Protein 7KP2 (pdb70)

Radius of gyration: 13.68 Å; Cα contacts (8 Å, |Δi|>4): 358; chains: 1; bounding box: 34×31×34 Å

B-factor: mean 12.97, std 7.94, range [3.86, 54.92]

Foldseek 3Di:
DDQQDWQEWEADPNDIDTDGNVRFQVQWDDWAWADAPVDPHTKIFITHWPCSVCVVPHRAWKKWWAAPVGQIDIRHRVCCVPFRWGQGQDINRHGDVVVQDRTDTGTNCPVVVNRPPVVVNSHGGRTRYMYTGHD

InterPro domains:
  IPR036374 Oxidoreductase, molybdopterin-binding domain superfamily [SSF56524] (35-154)

Sequence (135 aa):
SNNAAQQEEPPILTTIITTHQGQTTVSATYQQEELLARSDLTIVTETPWTQGNTEFKKGISAQAALLLLAWGVKQADLLKKVIALLNNKKYYWWAAEEIPYSDIEKKYNPPVFAIQNNGKPPQIRDRRGPIWSIYPLSSSSGELDNEILHSSRVWQQISSSIEIIITP

Organism: Vibrio cholerae serotype O1 (strain ATCC 39315 / El Tor Inaba N16961) (NCBI:txid243277)

Nearest PDB structures (foldseek):
  7kp2-assembly1_A  TM=1.007E+00  e=3.601E-26  Vibrio cholerae O1 biovar El Tor str. N16961
  7kom-assembly1_A  TM=9.347E-01  e=1.670E-12  Vibrio vulnificus CMCP6
  7kou-assembly3_C  TM=9.028E-01  e=1.295E-11  Agrobacterium fabrum str. C58
  7rkb-assembly1_A  TM=9.033E-01  e=3.818E-11  Klebsiella pneumoniae subsp. pneumoniae SA1
  3qwr-assembly1_A  TM=2.827E-01  e=3.584E+00  Homo sapiens

Structure (mmCIF, N/CA/C/O backbone):
data_7KP2
#
_entry.id   7KP2
#
_cell.length_a   33.488
_cell.length_b   54.616
_cell.length_c   33.448
_cell.angle_alpha   90.000
_cell.angle_beta   91.500
_cell.angle_gamma   90.000
#
_symmetry.space_group_name_H-M   'P 1 21 1'
#
loop_
_entity.id
_entity.type
_entity.pdbx_description
1 polymer 'Putative Pterin Binding Protein'
2 non-polymer L-NEOPTERIN
3 water water
#
loop_
_ato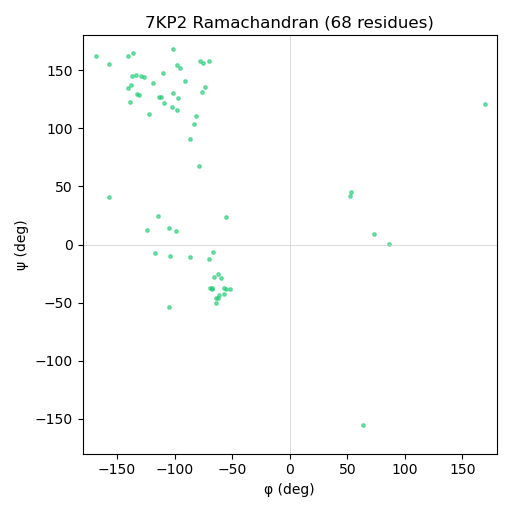m_site.group_PDB
_atom_site.id
_atom_site.type_symbol
_atom_site.label_atom_id
_atom_site.label_alt_id
_atom_site.label_comp_id
_atom_site.label_asym_id
_atom_site.label_entity_id
_atom_site.label_seq_id
_atom_site.pdbx_PDB_ins_code
_atom_site.Cartn_x
_atom_site.Cartn_y
_atom_site.Cartn_z
_atom_site.occupancy
_atom_site.B_iso_or_equiv
_atom_site.auth_seq_id
_atom_site.auth_comp_id
_atom_site.auth_asym_id
_atom_site.auth_atom_id
_atom_site.pdbx_PDB_model_num
ATOM 1 N N . SER A 1 1 ? 14.240 36.630 25.625 1.00 22.65 19 SER A N 1
ATOM 2 C CA . SER A 1 1 ? 15.592 36.257 25.140 1.00 19.09 19 SER A CA 1
ATOM 3 C C . SER A 1 1 ? 16.213 37.474 24.460 1.00 16.57 19 SER A C 1
ATOM 4 O O . SER A 1 1 ? 15.645 38.562 24.501 1.00 18.01 19 SER A O 1
ATOM 7 N N A ASN A 1 2 ? 17.436 37.300 23.935 0.50 14.29 20 ASN A N 1
ATOM 8 N N B ASN A 1 2 ? 17.356 37.268 23.817 0.50 13.86 20 ASN A N 1
ATOM 9 C CA A ASN A 1 2 ? 18.144 38.363 23.235 0.50 12.51 20 ASN A CA 1
ATOM 10 C CA B ASN A 1 2 ? 17.998 38.341 23.084 0.50 12.31 20 ASN A CA 1
ATOM 11 C C A ASN A 1 2 ? 19.165 37.740 22.286 0.50 10.96 20 ASN A C 1
ATOM 12 C C B ASN A 1 2 ? 19.022 37.711 22.150 0.50 10.80 20 ASN A C 1
ATOM 13 O O A ASN A 1 2 ? 19.460 36.547 22.363 0.50 10.34 20 ASN A O 1
ATOM 14 O O B ASN A 1 2 ? 19.175 36.488 22.120 0.50 10.25 20 ASN A O 1
ATOM 23 N N A ALA A 1 3 ? 19.728 38.583 21.418 0.50 10.41 21 ALA A N 1
ATOM 24 N N B ALA A 1 3 ? 19.729 38.568 21.411 0.50 10.25 21 ALA A N 1
ATOM 25 C CA A ALA A 1 3 ? 20.634 38.143 20.366 0.50 10.06 21 ALA A CA 1
ATOM 26 C CA B ALA A 1 3 ? 20.645 38.124 20.372 0.50 9.81 21 ALA A CA 1
ATOM 27 C C A ALA A 1 3 ? 21.880 37.444 20.908 0.50 9.95 21 ALA A C 1
ATOM 28 C C B ALA A 1 3 ? 21.919 37.493 20.930 0.50 9.78 21 ALA A C 1
ATOM 29 O O A ALA A 1 3 ? 22.562 36.759 20.149 0.50 9.61 21 ALA A O 1
ATOM 30 O O B ALA A 1 3 ? 22.649 36.857 20.175 0.50 9.54 21 ALA A O 1
ATOM 33 N N A GLN A 1 4 ? 22.178 37.611 22.200 0.50 11.08 22 GLN A N 1
ATOM 34 N N B GLN A 1 4 ? 22.186 37.666 22.229 0.50 10.80 22 GLN A N 1
ATOM 35 C CA A GLN A 1 4 ? 23.390 37.024 22.756 0.50 12.00 22 GLN A CA 1
ATOM 36 C CA B GLN A 1 4 ? 23.423 37.151 22.798 0.50 11.78 22 GLN A CA 1
ATOM 37 C C A GLN A 1 4 ? 23.100 35.765 23.574 0.50 11.79 22 GLN A C 1
ATOM 38 C C B GLN A 1 4 ? 23.173 35.926 23.682 0.50 11.83 22 GLN A C 1
ATOM 39 O O A GLN A 1 4 ? 24.023 35.183 24.137 0.50 12.74 22 GLN A O 1
ATOM 40 O O B GLN A 1 4 ? 24.024 35.577 24.496 0.50 13.44 22 GLN A O 1
ATOM 51 N N A GLU A 1 5 ? 21.842 35.321 23.627 0.50 11.25 23 GLU A N 1
ATOM 52 N N B GLU A 1 5 ? 22.025 35.263 23.503 0.50 10.84 23 GLU A N 1
ATOM 53 C CA A GLU A 1 5 ? 21.581 34.084 24.345 0.50 11.88 23 GLU A CA 1
ATOM 54 C CA B GLU A 1 5 ? 21.707 34.058 24.258 0.50 11.51 23 GLU A CA 1
ATOM 55 C C A GLU A 1 5 ? 21.951 32.903 23.456 0.50 10.47 23 GLU A C 1
ATOM 56 C C B GLU A 1 5 ? 21.937 32.805 23.420 0.50 10.22 23 GLU A C 1
ATOM 57 O O A GLU A 1 5 ? 21.795 32.960 22.241 0.50 10.04 23 GLU A O 1
ATOM 58 O O B GLU A 1 5 ? 21.532 32.733 22.265 0.50 9.44 23 GLU A O 1
ATOM 69 N N A PRO A 1 6 ? 22.492 31.805 24.019 0.50 10.86 24 PRO A N 1
ATOM 70 N N B PRO A 1 6 ? 22.523 31.739 24.005 0.50 10.91 24 PRO A N 1
ATOM 71 C CA A PRO A 1 6 ? 22.757 30.613 23.222 0.50 10.15 24 PRO A CA 1
ATOM 72 C CA B PRO A 1 6 ? 22.787 30.507 23.263 0.50 10.41 24 PRO A CA 1
ATOM 73 C C A PRO A 1 6 ? 21.444 30.013 22.727 0.50 9.81 24 PRO A C 1
ATOM 74 C C B PRO A 1 6 ? 21.507 29.832 22.782 0.50 9.87 24 PRO A C 1
ATOM 75 O O A PRO A 1 6 ? 20.451 29.995 23.453 0.50 11.65 24 PRO A O 1
ATOM 76 O O B PRO A 1 6 ? 20.608 29.558 23.579 0.50 11.29 24 PRO A O 1
ATOM 83 N N . ILE A 1 7 ? 21.458 29.548 21.474 1.00 9.28 25 ILE A N 1
ATOM 84 C CA . ILE A 1 7 ? 20.294 28.920 20.859 1.00 9.61 25 ILE A CA 1
ATOM 85 C C . ILE A 1 7 ? 20.648 27.653 20.088 1.00 9.09 25 ILE A C 1
ATOM 86 O O . ILE A 1 7 ? 19.753 26.973 19.601 1.00 10.99 25 ILE A O 1
ATOM 91 N N . LEU A 1 8 ? 21.928 27.340 19.950 1.00 8.42 26 LEU A N 1
ATOM 92 C CA . LEU A 1 8 ? 22.304 26.176 19.176 1.00 8.14 26 LEU A CA 1
ATOM 93 C C . LEU A 1 8 ? 23.517 25.515 19.790 1.00 8.21 26 LEU A C 1
ATOM 94 O O . LEU A 1 8 ? 24.429 26.196 20.248 1.00 9.71 26 LEU A O 1
ATOM 99 N N A THR A 1 9 ? 23.524 24.182 19.769 0.50 8.20 27 THR A N 1
ATOM 100 N N B THR A 1 9 ? 23.493 24.179 19.829 0.50 7.76 27 THR A N 1
ATOM 101 C CA A THR A 1 9 ? 24.713 23.434 20.129 0.50 8.62 27 THR A CA 1
ATOM 102 C CA B THR A 1 9 ? 24.695 23.426 20.137 0.50 8.34 27 THR A CA 1
ATOM 103 C C A THR A 1 9 ? 25.119 22.588 18.930 0.50 8.26 27 THR A C 1
ATOM 104 C C B THR A 1 9 ? 25.140 22.760 18.843 0.50 7.71 27 THR A C 1
ATOM 105 O O A THR A 1 9 ? 24.284 21.940 18.304 0.50 8.71 27 THR A O 1
ATOM 106 O O B THR A 1 9 ? 24.310 22.352 18.032 0.50 7.41 27 THR A O 1
ATOM 113 N N A ILE A 1 10 ? 26.405 22.663 18.594 0.50 8.73 28 ILE A N 1
ATOM 114 N N B ILE A 1 10 ? 26.457 22.716 18.660 0.50 8.45 28 ILE A N 1
ATOM 115 C CA A ILE A 1 10 ? 26.970 21.853 17.532 0.50 8.94 28 ILE A CA 1
ATOM 116 C CA B ILE A 1 10 ? 27.078 22.079 17.515 0.50 8.62 28 ILE A CA 1
ATOM 117 C C A ILE A 1 10 ? 27.944 20.876 18.176 0.50 10.68 28 ILE A C 1
ATOM 118 C C B ILE A 1 10 ? 28.069 21.057 18.059 0.50 10.12 28 ILE A C 1
ATOM 119 O O A ILE A 1 10 ? 28.757 21.272 19.009 0.50 11.89 28 ILE A O 1
ATOM 120 O O B ILE A 1 10 ? 28.994 21.422 18.780 0.50 11.54 28 ILE A O 1
ATOM 129 N N A THR A 1 11 ? 27.837 19.599 17.807 0.50 10.89 29 THR A N 1
ATOM 130 N N B THR A 1 11 ? 27.855 19.780 17.730 0.50 10.37 29 THR A N 1
ATOM 131 C CA A THR A 1 11 ? 28.744 18.597 18.335 0.50 12.94 29 THR A CA 1
ATOM 132 C CA B THR A 1 11 ? 28.712 18.713 18.220 0.50 11.91 29 THR A CA 1
ATOM 133 C C A THR A 1 11 ? 29.553 18.008 17.185 0.50 13.24 29 THR A C 1
ATOM 134 C C B THR A 1 11 ? 29.585 18.191 17.082 0.50 12.52 29 THR A C 1
ATOM 135 O O A THR A 1 11 ? 29.003 17.593 16.165 0.50 12.68 29 THR A O 1
ATOM 136 O O B THR A 1 11 ? 29.105 17.973 15.970 0.50 11.76 29 THR A O 1
ATOM 143 N N . HIS A 1 12 ? 30.874 17.991 17.385 1.00 15.22 30 HIS A N 1
ATOM 144 C CA . HIS A 1 12 ? 31.837 17.514 16.413 1.00 17.13 30 HIS A CA 1
ATOM 145 C C . HIS A 1 12 ? 33.002 16.882 17.164 1.00 20.90 30 HIS A C 1
ATOM 146 O O . HIS A 1 12 ? 33.587 17.516 18.038 1.00 24.55 30 HIS A O 1
ATOM 153 N N . GLN A 1 13 ? 33.288 15.618 16.834 1.00 23.61 31 GLN A N 1
ATOM 154 C CA . GLN A 1 13 ? 34.376 14.851 17.422 1.00 27.17 31 GLN A CA 1
ATOM 155 C C . GLN A 1 13 ? 34.301 14.853 18.950 1.00 29.92 31 GLN A C 1
ATOM 156 O O . GLN A 1 13 ? 35.313 15.041 19.625 1.00 34.35 31 GLN A O 1
ATOM 162 N N . GLY A 1 14 ? 33.094 14.634 19.484 1.00 28.54 32 GLY A N 1
ATOM 163 C CA . GLY A 1 14 ? 32.890 14.514 20.920 1.00 31.85 32 GLY A CA 1
ATOM 164 C C . GLY A 1 14 ? 32.985 15.840 21.674 1.00 32.19 32 GLY A C 1
ATOM 165 O O . GLY A 1 14 ? 32.985 15.845 22.903 1.00 37.48 32 GLY A O 1
ATOM 166 N N . GLN A 1 15 ? 33.060 16.955 20.938 1.00 27.53 33 GLN A N 1
ATOM 167 C CA . GLN A 1 15 ? 33.134 18.271 21.553 1.00 28.34 33 GLN A CA 1
ATOM 168 C C . GLN A 1 15 ? 31.866 19.037 21.192 1.00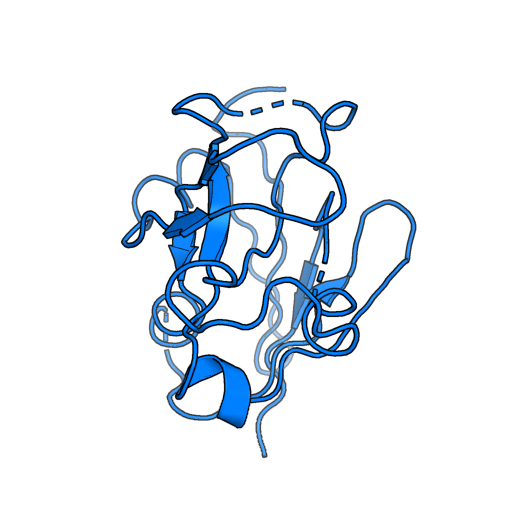 24.11 33 GLN A C 1
ATOM 169 O O . GLN A 1 15 ? 31.397 18.939 20.065 1.00 20.47 33 GLN A O 1
ATOM 175 N N A THR A 1 16 ? 31.346 19.797 22.163 0.50 23.05 34 THR A N 1
ATOM 176 N N B THR A 1 16 ? 31.306 19.790 22.150 0.50 22.23 34 THR A N 1
ATOM 177 C CA A THR A 1 16 ? 30.147 20.594 21.980 0.50 22.45 34 THR A CA 1
ATOM 178 C CA B THR A 1 16 ? 30.102 20.566 21.892 0.50 20.27 34 THR A CA 1
ATOM 179 C C A THR A 1 16 ? 30.517 22.074 22.005 0.50 22.71 34 THR A C 1
ATOM 180 C C B THR A 1 16 ? 30.410 22.054 22.050 0.50 22.22 34 THR A C 1
ATOM 181 O O A THR A 1 16 ? 31.318 22.506 22.833 0.50 25.32 34 THR A O 1
ATOM 182 O O B THR A 1 16 ? 31.049 22.471 23.015 0.50 24.66 34 THR A O 1
ATOM 189 N N . VAL A 1 17 ? 29.932 22.830 21.070 1.00 20.53 35 VAL A N 1
ATOM 190 C CA . VAL A 1 17 ? 30.115 24.270 20.978 1.00 22.27 35 VAL A CA 1
ATOM 191 C C . VAL A 1 17 ? 28.725 24.900 20.971 1.00 17.73 35 VAL A C 1
ATOM 192 O O . VAL A 1 17 ? 27.793 24.328 20.418 1.00 16.18 35 VAL A O 1
ATOM 196 N N . SER A 1 18 ? 28.599 26.080 21.579 1.00 15.93 36 SER A N 1
ATOM 197 C CA . SER A 1 18 ? 27.336 26.789 21.666 1.00 13.77 36 SER A CA 1
ATOM 198 C C . SER A 1 18 ? 27.409 28.030 20.786 1.00 11.66 36 SER A C 1
ATOM 199 O O . SER A 1 18 ? 28.477 28.620 20.647 1.00 15.27 36 SER A O 1
ATOM 202 N N . ALA A 1 19 ? 26.273 28.423 20.204 1.00 9.45 37 ALA A N 1
ATOM 203 C CA . ALA A 1 19 ? 26.232 29.611 19.367 1.00 9.32 37 ALA A CA 1
ATOM 204 C C . ALA A 1 19 ? 24.984 30.429 19.674 1.00 8.48 37 ALA A C 1
ATOM 205 O O . ALA A 1 19 ? 23.919 29.878 19.966 1.00 8.37 37 ALA A O 1
ATOM 207 N N . THR A 1 20 ? 25.146 31.753 19.585 1.00 8.92 38 THR A N 1
ATOM 208 C CA . THR A 1 20 ? 24.069 32.707 19.775 1.00 8.80 38 THR A CA 1
ATOM 209 C C . THR A 1 20 ? 23.571 33.202 18.419 1.00 8.17 38 THR A C 1
ATOM 210 O O . THR A 1 20 ? 24.200 32.978 17.390 1.00 8.24 38 THR A O 1
ATOM 214 N N . TYR A 1 21 ? 22.434 33.899 18.417 1.00 8.00 39 TYR A N 1
ATOM 215 C CA . TYR A 1 21 ? 21.944 34.516 17.195 1.00 7.78 39 TYR A CA 1
ATOM 216 C C . TYR A 1 21 ? 22.981 35.475 16.619 1.00 8.26 39 TYR A C 1
ATOM 217 O O . TYR A 1 21 ? 23.228 35.468 15.421 1.00 8.27 39 TYR A O 1
ATOM 226 N N A GLN A 1 22 ? 23.551 36.310 17.491 0.50 9.42 40 GLN A N 1
ATOM 227 N N B GLN A 1 22 ? 23.620 36.288 17.464 0.50 9.26 40 GLN A N 1
ATOM 228 C CA A GLN A 1 22 ? 24.543 37.298 17.100 0.50 11.05 40 GLN A CA 1
ATOM 229 C CA B GLN A 1 22 ? 24.591 37.238 16.940 0.50 10.22 40 GLN A CA 1
ATOM 230 C C A GLN A 1 22 ? 25.698 36.640 16.349 0.50 10.82 40 GLN A C 1
ATOM 231 C C B GLN A 1 22 ? 25.727 36.517 16.214 0.50 10.07 40 GLN A C 1
ATOM 232 O O A GLN A 1 22 ? 26.167 37.159 15.339 0.50 11.10 40 GLN A O 1
ATOM 233 O O B GLN A 1 22 ? 26.128 36.923 15.126 0.50 10.32 40 GLN A O 1
ATOM 244 N N A GLU A 1 23 ? 26.154 35.498 16.869 0.50 11.14 41 GLU A N 1
ATOM 245 N N B GLU A 1 23 ? 26.251 35.455 16.832 0.50 10.30 41 GLU A N 1
ATOM 246 C CA A GLU A 1 23 ? 27.273 34.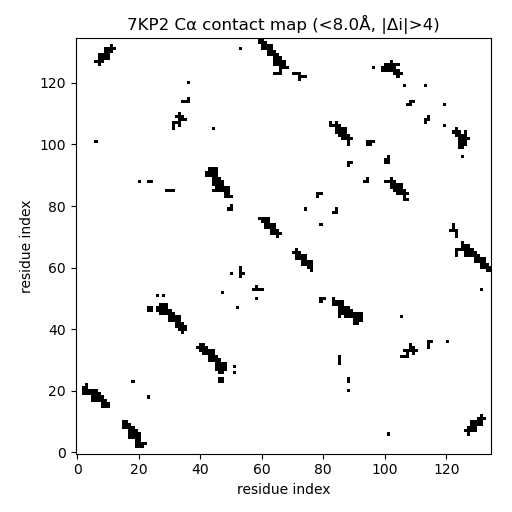766 16.305 0.50 12.10 41 GLU A CA 1
ATOM 247 C CA B GLU A 1 23 ? 27.360 34.702 16.270 0.50 11.03 41 GLU A CA 1
ATOM 248 C C A GLU A 1 23 ? 26.880 34.180 14.949 0.50 10.74 41 GLU A C 1
ATOM 249 C C B GLU A 1 23 ? 26.942 34.048 14.954 0.50 10.21 41 GLU A C 1
ATOM 250 O O A GLU A 1 23 ? 27.610 34.323 13.971 0.50 11.39 41 GLU A O 1
ATOM 251 O O B GLU A 1 23 ? 27.723 34.007 14.005 0.50 10.96 41 GLU A O 1
ATOM 262 N N . LEU A 1 24 ? 25.711 33.533 14.894 1.00 9.12 42 LEU A N 1
ATOM 263 C CA . LEU A 1 24 ? 25.247 32.913 13.659 1.00 8.37 42 LEU A CA 1
ATOM 264 C C . LEU A 1 24 ? 25.016 33.972 12.584 1.00 8.07 42 LEU A C 1
ATOM 265 O O . LEU A 1 24 ? 25.304 33.727 11.413 1.00 8.83 42 LEU A O 1
ATOM 270 N N . LEU A 1 25 ? 24.518 35.150 12.978 1.00 8.59 43 LEU A N 1
ATOM 271 C CA . LEU A 1 25 ? 24.284 36.187 11.984 1.00 8.93 43 LEU A CA 1
ATOM 272 C C . LEU A 1 25 ? 25.613 36.680 11.416 1.00 9.55 43 LEU A C 1
ATOM 273 O O . LEU A 1 25 ? 25.724 36.919 10.214 1.00 9.69 43 LEU A O 1
ATOM 278 N N . ALA A 1 26 ? 26.634 36.783 12.270 1.00 10.29 44 ALA A N 1
ATOM 279 C CA . ALA A 1 26 ? 27.944 37.221 11.812 1.00 11.37 44 ALA A CA 1
ATOM 280 C C . ALA A 1 26 ? 28.525 36.236 10.791 1.00 11.17 44 ALA A C 1
ATOM 281 O O . ALA A 1 26 ? 29.353 36.622 9.971 1.00 13.97 44 ALA A O 1
ATOM 283 N N . ARG A 1 27 ? 28.087 34.968 10.854 1.00 10.32 45 ARG A N 1
ATOM 284 C CA . ARG A 1 27 ? 28.541 33.919 9.946 1.00 10.45 45 ARG A CA 1
ATOM 285 C C . ARG A 1 27 ? 27.487 33.585 8.888 1.00 9.98 45 ARG A C 1
ATOM 286 O O . ARG A 1 27 ? 27.606 32.574 8.191 1.00 11.79 45 ARG A O 1
ATOM 294 N N . SER A 1 28 ? 26.469 34.440 8.738 1.00 8.95 46 SER A N 1
ATOM 295 C CA . SER A 1 28 ? 25.409 34.162 7.778 1.00 8.89 46 SER A CA 1
ATOM 296 C C . SER A 1 28 ? 25.847 34.565 6.381 1.00 9.96 46 SER A C 1
ATOM 297 O O . SER A 1 28 ? 25.965 35.750 6.083 1.00 14.43 46 SER A O 1
ATOM 300 N N . ASP A 1 29 ? 26.057 33.548 5.543 1.00 8.73 47 ASP A N 1
ATOM 301 C CA . ASP A 1 29 ? 26.587 33.696 4.202 1.00 9.09 47 ASP A CA 1
ATOM 302 C C . ASP A 1 29 ? 25.524 33.560 3.114 1.00 8.76 47 ASP A C 1
ATOM 303 O O . ASP A 1 29 ? 25.807 33.851 1.962 1.00 10.63 47 ASP A O 1
ATOM 308 N N . LEU A 1 30 ? 24.308 33.132 3.462 1.00 7.75 48 LEU A N 1
ATOM 309 C CA . LEU A 1 30 ? 23.364 32.725 2.437 1.00 7.70 48 LEU A CA 1
ATOM 310 C C . LEU A 1 30 ? 21.945 33.170 2.744 1.00 6.89 48 LEU A C 1
ATOM 311 O O . LEU A 1 30 ? 21.452 33.006 3.856 1.00 6.98 48 LEU A O 1
ATOM 316 N N . THR A 1 31 ? 21.311 33.712 1.703 1.00 7.19 49 THR A N 1
ATOM 317 C CA . THR A 1 31 ? 19.886 33.958 1.677 1.00 7.18 49 THR A CA 1
ATOM 318 C C . THR A 1 31 ? 19.277 33.046 0.619 1.00 7.07 49 THR A C 1
ATOM 319 O O . THR A 1 31 ? 19.736 33.032 -0.520 1.00 8.36 49 THR A O 1
ATOM 323 N N . ILE A 1 32 ? 18.253 32.285 1.017 1.00 6.58 50 ILE A N 1
ATOM 324 C CA . ILE A 1 32 ? 17.474 31.482 0.092 1.00 6.64 50 ILE A CA 1
ATOM 325 C C . ILE A 1 32 ? 16.077 32.079 0.003 1.00 6.83 50 ILE A C 1
ATOM 326 O O . ILE A 1 32 ? 15.417 32.268 1.027 1.00 7.35 50 ILE A O 1
ATOM 331 N N . VAL A 1 33 ? 15.640 32.358 -1.229 1.00 7.15 51 VAL A N 1
ATOM 332 C CA . VAL A 1 33 ? 14.283 32.808 -1.486 1.00 7.40 51 VAL A CA 1
ATOM 333 C C . VAL A 1 33 ? 13.518 31.608 -2.025 1.00 7.33 51 VAL A C 1
ATOM 334 O O . VAL A 1 33 ? 13.865 31.079 -3.082 1.00 7.68 51 VAL A O 1
ATOM 338 N N . THR A 1 34 ? 12.477 31.176 -1.309 1.00 7.07 52 THR A N 1
ATOM 339 C CA . THR A 1 34 ? 11.772 29.988 -1.744 1.00 7.11 52 THR A CA 1
ATOM 340 C C . THR A 1 34 ? 10.347 29.953 -1.211 1.00 7.27 52 THR A C 1
ATOM 341 O O . THR A 1 34 ? 10.026 30.534 -0.164 1.00 7.33 52 THR A O 1
ATOM 345 N N . GLU A 1 35 ? 9.528 29.212 -1.957 1.00 7.77 53 GLU A N 1
ATOM 346 C CA . GLU A 1 35 ? 8.247 28.732 -1.487 1.00 8.37 53 GLU A CA 1
ATOM 347 C C . GLU A 1 35 ? 8.524 27.534 -0.575 1.00 7.93 53 GLU A C 1
ATOM 348 O O . GLU A 1 35 ? 9.574 26.886 -0.660 1.00 7.51 53 GLU A O 1
ATOM 354 N N . THR A 1 36 ? 7.567 27.235 0.310 1.00 8.28 54 THR A N 1
ATOM 355 C CA . THR A 1 36 ? 7.639 26.025 1.116 1.00 8.20 54 THR A CA 1
ATOM 356 C C . THR A 1 36 ? 6.234 25.465 1.207 1.00 8.92 54 THR A C 1
ATOM 357 O O . THR A 1 36 ? 5.264 26.180 0.973 1.00 9.70 54 THR A O 1
ATOM 361 N N . PRO A 1 37 ? 6.084 24.176 1.576 1.00 9.24 55 PRO A N 1
ATOM 362 C CA . PRO A 1 37 ? 4.758 23.607 1.735 1.00 10.37 55 PRO A CA 1
ATOM 363 C C . PRO A 1 37 ? 3.960 24.189 2.896 1.00 10.24 55 PRO A C 1
ATOM 364 O O . PRO A 1 37 ? 2.788 23.861 3.005 1.00 12.88 55 PRO A O 1
ATOM 368 N N . TRP A 1 38 ? 4.573 25.045 3.737 1.00 9.34 56 TRP A N 1
ATOM 369 C CA . TRP A 1 38 ? 3.907 25.530 4.940 1.00 10.08 56 TRP A CA 1
ATOM 370 C C . TRP A 1 38 ? 3.835 27.055 4.997 1.00 11.00 56 TRP A C 1
ATOM 371 O O . TRP A 1 38 ? 3.500 27.607 6.046 1.00 12.19 56 TRP A O 1
ATOM 382 N N . THR A 1 39 ? 4.135 27.728 3.878 1.00 11.50 57 THR A N 1
ATOM 383 C CA . THR A 1 39 ? 4.116 29.182 3.803 1.00 12.67 57 THR A CA 1
ATOM 384 C C . THR A 1 39 ? 3.448 29.623 2.506 1.00 13.99 57 THR A C 1
ATOM 385 O O . THR A 1 39 ? 3.277 28.829 1.584 1.00 14.70 57 THR A O 1
ATOM 389 N N . GLN A 1 40 ? 3.086 30.909 2.455 1.00 16.25 58 GLN A N 1
ATOM 390 C CA . GLN A 1 40 ? 2.438 31.494 1.294 1.00 18.17 58 GLN A CA 1
ATOM 391 C C . GLN A 1 40 ? 3.461 32.282 0.481 1.00 18.09 58 GLN A C 1
ATOM 392 O O . GLN A 1 40 ? 4.201 33.092 1.031 1.00 19.46 58 GLN A O 1
ATOM 398 N N . GLY A 1 41 ? 3.499 32.018 -0.829 1.00 15.59 59 GLY A N 1
ATOM 399 C CA . GLY A 1 41 ? 4.380 32.731 -1.738 1.00 14.72 59 GLY A CA 1
ATOM 400 C C . GLY A 1 41 ? 5.853 32.491 -1.419 1.00 12.53 59 GLY A C 1
ATOM 401 O O . GLY A 1 41 ? 6.216 31.481 -0.824 1.00 13.06 59 GLY A O 1
ATOM 402 N N . ASN A 1 42 ? 6.695 33.444 -1.824 1.00 10.75 60 ASN A N 1
ATOM 403 C CA . ASN A 1 42 ? 8.125 33.369 -1.594 1.00 10.21 60 ASN A CA 1
ATOM 404 C C . ASN A 1 42 ? 8.468 34.038 -0.272 1.00 9.94 60 ASN A C 1
ATOM 405 O O . ASN A 1 42 ? 7.906 35.070 0.074 1.00 14.09 60 ASN A O 1
ATOM 410 N N . THR A 1 43 ? 9.401 33.421 0.448 1.00 8.19 61 THR A N 1
ATOM 411 C CA . THR A 1 43 ? 9.928 33.958 1.684 1.00 7.89 61 THR A CA 1
ATOM 412 C C . THR A 1 43 ? 11.444 34.005 1.551 1.00 6.60 61 THR A C 1
ATOM 413 O O . THR A 1 43 ? 12.042 33.113 0.955 1.00 7.44 61 THR A O 1
ATOM 417 N N . GLU A 1 44 ? 12.041 35.046 2.127 1.00 6.78 62 GLU A N 1
ATOM 418 C CA . GLU A 1 44 ? 13.482 35.218 2.140 1.00 7.08 62 GLU A CA 1
ATOM 419 C C . GLU A 1 44 ? 14.035 34.723 3.477 1.00 6.73 62 GLU A C 1
ATOM 420 O O . GLU A 1 44 ? 13.727 35.282 4.521 1.00 9.07 62 GLU A O 1
ATOM 426 N N . PHE A 1 45 ? 14.855 33.674 3.433 1.00 6.28 63 PHE A N 1
ATOM 427 C CA . PHE A 1 45 ? 15.433 33.058 4.619 1.00 6.64 63 PHE A CA 1
ATOM 428 C C . PHE A 1 45 ? 16.944 33.241 4.626 1.00 6.64 63 PHE A C 1
ATOM 429 O O . PHE A 1 45 ? 17.627 32.774 3.713 1.00 10.47 63 PHE A O 1
ATOM 437 N N A LYS A 1 46 ? 17.462 33.904 5.666 0.50 5.91 64 LYS A N 1
ATOM 438 N N B LYS A 1 46 ? 17.460 33.879 5.675 0.50 5.57 64 LYS A N 1
ATOM 439 C CA A LYS A 1 46 ? 18.882 34.201 5.770 0.50 5.79 64 LYS A CA 1
ATOM 440 C CA B LYS A 1 46 ? 18.881 34.155 5.748 0.50 5.28 64 LYS A CA 1
ATOM 441 C C A LYS A 1 46 ? 19.490 33.465 6.958 0.50 5.00 64 LYS A C 1
ATOM 442 C C B LYS A 1 46 ? 19.487 33.451 6.952 0.50 4.79 64 LYS A C 1
ATOM 443 O O A LYS A 1 46 ? 18.910 33.430 8.034 0.50 5.13 64 LYS A O 1
ATOM 444 O O B LYS A 1 46 ? 18.905 33.428 8.028 0.50 4.92 64 LYS A O 1
ATOM 455 N N . GLY A 1 47 ? 20.684 32.904 6.759 1.00 5.03 65 GLY A N 1
ATOM 456 C CA . GLY A 1 47 ? 21.397 32.263 7.841 1.00 5.21 65 GLY A CA 1
ATOM 457 C C . GLY A 1 47 ? 22.727 31.702 7.3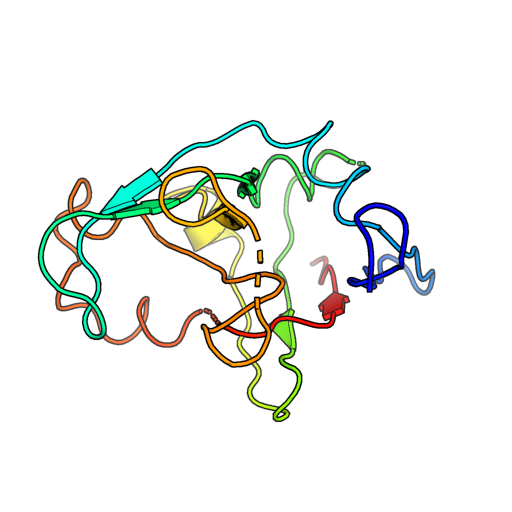68 1.00 5.26 65 GLY A C 1
ATOM 458 O O . GLY A 1 47 ? 23.320 32.195 6.410 1.00 5.91 65 GLY A O 1
ATOM 459 N N . ILE A 1 48 ? 23.185 30.684 8.098 1.00 5.47 66 ILE A N 1
ATOM 460 C CA . ILE A 1 48 ? 24.460 30.054 7.815 1.00 5.66 66 ILE A CA 1
ATOM 461 C C . ILE A 1 48 ? 24.213 28.803 6.980 1.00 5.32 66 ILE A C 1
ATOM 462 O O . ILE A 1 48 ? 23.434 27.927 7.359 1.00 5.44 66 ILE A O 1
ATOM 467 N N . SER A 1 49 ? 24.885 28.723 5.832 1.00 5.50 67 SER A N 1
ATOM 468 C CA . SER A 1 49 ? 24.696 27.562 4.982 1.00 5.80 67 SER A CA 1
ATOM 469 C C . SER A 1 49 ? 25.315 26.325 5.617 1.00 5.46 67 SER A C 1
ATOM 470 O O . SER A 1 49 ? 26.245 26.401 6.415 1.00 5.82 67 SER A O 1
ATOM 473 N N . ALA A 1 50 ? 24.831 25.161 5.192 1.00 5.40 68 ALA A N 1
ATOM 474 C CA . ALA A 1 50 ? 25.412 23.910 5.643 1.00 5.59 68 ALA A CA 1
ATOM 475 C C . ALA A 1 50 ? 26.904 23.858 5.304 1.00 5.91 68 ALA A C 1
ATOM 476 O O . ALA A 1 50 ? 27.701 23.385 6.105 1.00 6.58 68 ALA A O 1
ATOM 478 N N . GLN A 1 51 ? 27.285 24.300 4.101 1.00 6.04 69 GLN A N 1
ATOM 479 C CA . GLN A 1 51 ? 28.694 24.284 3.735 1.00 7.03 69 GLN A CA 1
ATOM 480 C C . GLN A 1 51 ? 29.512 25.194 4.651 1.00 6.91 69 GLN A C 1
ATOM 481 O O . GLN A 1 51 ? 30.624 24.846 5.035 1.00 7.89 69 GLN A O 1
ATOM 487 N N A ALA A 1 52 ? 28.955 26.364 4.981 0.50 7.00 70 ALA A N 1
ATOM 488 N N B ALA A 1 52 ? 28.995 26.377 4.989 0.50 6.99 70 ALA A N 1
ATOM 489 C CA A ALA A 1 52 ? 29.626 27.328 5.840 0.50 7.20 70 ALA A CA 1
ATOM 490 C CA B ALA A 1 52 ? 29.756 27.264 5.857 0.50 7.26 70 ALA A CA 1
ATOM 491 C C A ALA A 1 52 ? 29.787 26.779 7.255 0.50 6.84 70 ALA A C 1
ATOM 492 C C B ALA A 1 52 ? 29.850 26.677 7.266 0.50 7.04 70 ALA A C 1
ATOM 493 O O A ALA A 1 52 ? 30.802 27.023 7.901 0.50 7.80 70 ALA A O 1
ATOM 494 O O B ALA A 1 52 ? 30.851 26.870 7.952 0.50 7.93 70 ALA A O 1
ATOM 497 N N A LEU A 1 53 ? 28.782 26.039 7.733 0.50 6.48 71 LEU A N 1
ATOM 498 N N B LEU A 1 53 ? 28.816 25.943 7.689 0.50 6.74 71 LEU A N 1
ATOM 499 C CA A LEU A 1 53 ? 28.837 25.498 9.080 0.50 6.86 71 LEU A CA 1
ATOM 500 C CA B LEU A 1 53 ? 28.871 25.303 8.992 0.50 7.00 71 LEU A CA 1
ATOM 501 C C A LEU A 1 53 ? 29.897 24.402 9.150 0.50 7.28 71 LEU A C 1
ATOM 502 C C B LEU A 1 53 ? 29.982 24.255 8.988 0.50 7.30 71 LEU A C 1
ATOM 503 O O A LEU A 1 53 ? 30.649 24.336 10.120 0.50 8.36 71 LEU A O 1
ATOM 504 O O B LEU A 1 53 ? 30.801 24.220 9.905 0.50 8.37 71 LEU A O 1
ATOM 513 N N A LEU A 1 54 ? 29.981 23.565 8.113 0.50 7.21 72 LEU A N 1
ATOM 514 N N B LEU A 1 54 ? 30.022 23.408 7.952 0.50 7.39 72 LEU A N 1
ATOM 515 C CA A LEU A 1 54 ? 31.021 22.546 8.089 0.50 7.74 72 LEU A CA 1
ATOM 516 C CA B LEU A 1 54 ? 31.079 22.409 7.871 0.50 7.97 72 LEU A CA 1
ATOM 517 C C A LEU A 1 54 ? 32.401 23.204 8.039 0.50 8.42 72 LEU A C 1
ATOM 518 C C B LEU A 1 54 ? 32.449 23.090 7.891 0.50 8.51 72 LEU A C 1
ATOM 519 O O A LEU A 1 54 ? 33.293 22.799 8.783 0.50 9.25 72 LEU A O 1
ATOM 520 O O B LEU A 1 54 ? 33.375 22.594 8.529 0.50 9.39 72 LEU A O 1
ATOM 529 N N . ALA A 1 55 ? 32.580 24.212 7.169 1.00 8.50 73 ALA A N 1
ATOM 530 C CA . ALA A 1 55 ? 33.864 24.903 7.064 1.00 9.33 73 ALA A CA 1
ATOM 531 C C . ALA A 1 55 ? 34.280 25.461 8.426 1.00 9.85 73 ALA A C 1
A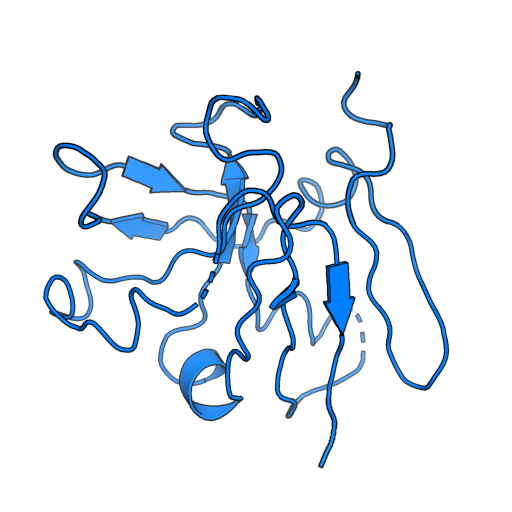TOM 532 O O . ALA A 1 55 ? 35.436 25.353 8.812 1.00 11.13 73 ALA A O 1
ATOM 534 N N . TRP A 1 56 ? 33.335 26.074 9.141 1.00 9.95 74 TRP A N 1
ATOM 535 C CA . TRP A 1 56 ? 33.579 26.611 10.471 1.00 10.95 74 TRP A CA 1
ATOM 536 C C . TRP A 1 56 ? 34.127 25.523 11.392 1.00 11.40 74 TRP A C 1
ATOM 537 O O . TRP A 1 56 ? 35.088 25.751 12.125 1.00 13.48 74 TRP A O 1
ATOM 564 N N . GLY A 1 58 ? 35.666 22.853 10.518 1.00 12.11 76 GLY A N 1
ATOM 565 C CA . GLY A 1 58 ? 36.879 22.235 9.989 1.00 12.48 76 GLY A CA 1
ATOM 566 C C . GLY A 1 58 ? 36.661 20.873 9.334 1.00 12.10 76 GLY A C 1
ATOM 567 O O . GLY A 1 58 ? 37.504 19.981 9.452 1.00 12.46 76 GLY A O 1
ATOM 568 N N . VAL A 1 59 ? 35.563 20.772 8.579 1.00 11.56 77 VAL A N 1
ATOM 569 C CA . VAL A 1 59 ? 35.158 19.560 7.897 1.00 13.86 77 VAL A CA 1
ATOM 570 C C . VAL A 1 59 ? 34.786 19.924 6.464 1.00 12.60 77 VAL A C 1
ATOM 571 O O . VAL A 1 59 ? 34.220 20.988 6.243 1.00 12.64 77 VAL A O 1
ATOM 575 N N . LYS A 1 60 ? 35.049 19.029 5.502 1.00 14.36 78 LYS A N 1
ATOM 576 C CA . LYS A 1 60 ? 34.557 19.250 4.150 1.00 14.89 78 LYS A CA 1
ATOM 577 C C . LYS A 1 60 ? 33.375 18.320 3.890 1.00 13.71 78 LYS A C 1
ATOM 578 O O . LYS A 1 60 ? 32.314 18.781 3.497 1.00 19.48 78 LYS A O 1
ATOM 584 N N . GLN A 1 61 ? 33.563 17.013 4.098 1.00 14.12 79 GLN A N 1
ATOM 585 C CA . GLN A 1 61 ? 32.516 16.036 3.841 1.00 14.50 79 GLN A CA 1
ATOM 586 C C . GLN A 1 61 ? 31.977 15.476 5.152 1.00 12.58 79 GLN A C 1
ATOM 587 O O . GLN A 1 61 ? 32.722 14.895 5.937 1.00 15.03 79 GLN A O 1
ATOM 593 N N . ALA A 1 62 ? 30.667 15.630 5.364 1.00 11.04 80 ALA A N 1
ATOM 594 C CA . ALA A 1 62 ? 30.002 15.080 6.532 1.00 10.55 80 ALA A CA 1
ATOM 595 C C . ALA A 1 62 ? 28.497 15.173 6.329 1.00 9.81 80 ALA A C 1
ATOM 596 O O . ALA A 1 62 ? 28.030 15.914 5.466 1.00 10.67 80 ALA A O 1
ATOM 598 N N . ASP A 1 63 ? 27.767 14.391 7.128 1.00 9.30 81 ASP A N 1
ATOM 599 C CA . ASP A 1 63 ? 26.321 14.509 7.219 1.00 9.51 81 ASP A CA 1
ATOM 600 C C . ASP A 1 63 ? 26.018 15.321 8.480 1.00 8.91 81 ASP A C 1
ATOM 601 O O . ASP A 1 63 ? 26.864 15.434 9.365 1.00 10.20 81 ASP A O 1
ATOM 606 N N A LEU A 1 64 ? 24.796 15.851 8.557 0.50 8.04 82 LEU A N 1
ATOM 607 N N B LEU A 1 64 ? 24.811 15.900 8.551 0.50 7.94 82 LEU A N 1
ATOM 608 C CA A LEU A 1 64 ? 24.352 16.621 9.709 0.50 7.70 82 LEU A CA 1
ATOM 609 C CA B LEU A 1 64 ? 24.399 16.708 9.695 0.50 7.67 82 LEU A CA 1
ATOM 610 C C A LEU A 1 64 ? 23.127 15.957 10.325 0.50 7.83 82 LEU A C 1
ATOM 611 C C B LEU A 1 64 ? 23.099 16.183 10.301 0.50 7.59 82 LEU A C 1
ATOM 612 O O A LEU A 1 64 ? 22.165 15.651 9.622 0.50 8.78 82 LEU A O 1
ATOM 613 O O B LEU A 1 64 ? 22.041 16.243 9.671 0.50 7.39 82 LEU A O 1
ATOM 622 N N A LYS A 1 65 ? 23.163 15.755 11.644 0.50 7.73 83 LYS A N 1
ATOM 623 N N B LYS A 1 65 ? 23.179 15.687 11.541 0.50 7.77 83 LYS A N 1
ATOM 624 C CA A LYS A 1 65 ? 22.009 15.232 12.352 0.50 7.71 83 LYS A CA 1
ATOM 625 C CA B LYS A 1 65 ? 21.991 15.257 12.259 0.50 7.70 83 LYS A CA 1
ATOM 626 C C A LYS A 1 65 ? 21.384 16.397 13.118 0.50 6.76 83 LYS A C 1
ATOM 627 C C B LYS A 1 65 ? 21.439 16.472 12.995 0.50 7.04 83 LYS A C 1
ATOM 628 O O A LYS A 1 65 ? 21.972 16.904 14.073 0.50 7.66 83 LYS A O 1
ATOM 629 O O B LYS A 1 65 ? 22.138 17.103 13.787 0.50 7.73 83 LYS A O 1
ATOM 640 N N . VAL A 1 66 ? 20.181 16.799 12.694 1.00 5.96 84 VAL A N 1
ATOM 641 C CA . VAL A 1 66 ? 19.546 18.018 13.156 1.00 5.88 84 VAL A CA 1
ATOM 642 C C . VAL A 1 66 ? 18.375 17.665 14.058 1.00 5.70 84 VAL A C 1
ATOM 643 O O . VAL A 1 66 ? 17.478 16.950 13.636 1.00 6.65 84 VAL A O 1
ATOM 647 N N . ILE A 1 67 ? 18.377 18.194 15.291 1.00 5.62 85 ILE A N 1
ATOM 648 C CA . ILE A 1 67 ? 17.336 17.908 16.269 1.00 5.76 85 ILE A CA 1
ATOM 649 C C . ILE A 1 67 ? 16.629 19.202 16.646 1.00 5.50 85 ILE A C 1
ATOM 650 O O . ILE A 1 67 ? 17.270 20.231 16.849 1.00 6.52 85 ILE A O 1
ATOM 655 N N . ALA A 1 68 ? 15.300 19.118 16.763 1.00 5.50 86 ALA A N 1
ATOM 656 C CA . ALA A 1 68 ? 14.449 20.251 17.074 1.00 5.68 86 ALA A CA 1
ATOM 657 C C . ALA A 1 68 ? 13.969 20.237 18.524 1.00 6.35 86 ALA A C 1
ATOM 658 O O . ALA A 1 68 ? 13.984 19.209 19.205 1.00 7.30 86 ALA A O 1
ATOM 660 N N A LEU A 1 69 ? 13.473 21.402 18.963 0.50 7.03 87 LEU A N 1
ATOM 661 N N B LEU A 1 69 ? 13.450 21.397 18.948 0.50 6.95 87 LEU A N 1
ATOM 662 C CA A LEU A 1 69 ? 12.940 21.582 20.307 0.50 8.09 87 LEU A CA 1
ATOM 663 C CA B LEU A 1 69 ? 12.886 21.593 20.277 0.50 8.14 87 LEU A CA 1
ATOM 664 C C A LEU A 1 69 ? 11.888 20.521 20.642 0.50 8.36 87 LEU A C 1
ATOM 665 C C B LEU A 1 69 ? 11.595 20.786 20.442 0.50 8.99 87 LEU A C 1
ATOM 666 O O A LEU A 1 69 ? 11.845 20.040 21.771 0.50 9.02 87 LEU A O 1
ATOM 667 O O B LEU A 1 69 ? 11.217 20.437 21.559 0.50 10.21 87 LEU A O 1
ATOM 676 N N A ASN A 1 70 ? 11.047 20.169 19.661 0.50 8.36 88 ASN A N 1
ATOM 677 N N B ASN A 1 70 ? 10.919 20.533 19.315 0.50 9.59 88 ASN A N 1
ATOM 678 C CA A ASN A 1 70 ? 9.960 19.216 19.851 0.50 9.56 88 ASN A CA 1
ATOM 679 C CA B ASN A 1 70 ? 9.643 19.835 19.255 0.50 11.34 88 ASN A CA 1
ATOM 680 C C A ASN A 1 70 ? 10.421 17.772 19.619 0.50 8.69 88 ASN A C 1
ATOM 681 C C B ASN A 1 70 ? 9.831 18.323 19.098 0.50 10.42 88 ASN A C 1
ATOM 682 O O A ASN A 1 70 ? 9.597 16.858 19.610 0.50 10.13 88 ASN A O 1
ATOM 683 O O B ASN A 1 70 ? 8.874 17.602 18.813 0.50 12.22 88 ASN A O 1
ATOM 692 N N A LYS A 1 71 ? 11.729 17.574 19.407 0.50 7.46 89 LYS A N 1
ATOM 693 N N B LYS A 1 71 ? 11.084 17.864 19.196 0.50 9.81 89 LYS A N 1
ATOM 694 C CA A LYS A 1 71 ? 12.318 16.243 19.338 0.50 7.65 89 LYS A CA 1
ATOM 695 C CA B LYS A 1 71 ? 11.417 16.446 19.250 0.50 10.32 89 LYS A CA 1
ATOM 696 C C A LYS A 1 71 ? 12.266 15.620 17.947 0.50 7.36 89 LYS A C 1
ATOM 697 C C B LYS A 1 71 ? 11.583 15.787 17.880 0.50 8.16 89 LYS A C 1
ATOM 698 O O A LYS A 1 71 ? 12.789 14.524 17.756 0.50 7.68 89 LYS A O 1
ATOM 699 O O B LYS A 1 71 ? 11.985 14.626 17.802 0.50 8.71 89 LYS A O 1
ATOM 710 N N A TYR A 1 72 ? 11.598 16.280 16.997 0.50 7.10 90 TYR A N 1
ATOM 711 N N B TYR A 1 72 ? 11.250 16.496 16.804 0.50 7.25 90 TYR A N 1
ATOM 712 C CA A TYR A 1 72 ? 11.709 15.848 15.615 0.50 6.54 90 TYR A CA 1
ATOM 713 C CA B TYR A 1 72 ? 11.535 15.983 15.478 0.50 6.68 90 TYR A CA 1
ATOM 714 C C A TYR A 1 72 ? 13.192 15.913 15.267 0.50 6.03 90 TYR A C 1
ATOM 715 C C B TYR A 1 72 ? 13.050 16.021 15.274 0.50 6.13 90 TYR A C 1
ATOM 716 O O A TYR A 1 72 ? 13.920 16.757 15.791 0.50 6.51 90 TYR A O 1
ATOM 717 O O B TYR A 1 72 ? 13.754 16.768 15.952 0.50 6.45 90 TYR A O 1
ATOM 734 N N A TRP A 1 73 ? 13.643 15.036 14.378 0.50 6.21 91 TRP A N 1
ATOM 735 N N B TRP A 1 73 ? 13.543 15.212 14.334 0.50 5.88 91 TRP A N 1
ATOM 736 C CA A TRP A 1 73 ? 15.026 15.090 13.953 0.50 6.29 91 TRP A CA 1
ATOM 737 C CA B TRP A 1 73 ? 14.934 15.254 13.921 0.50 5.51 91 TRP A CA 1
ATOM 738 C C A TRP A 1 73 ? 15.107 14.557 12.530 0.50 6.12 91 TRP A C 1
ATOM 739 C C B TRP A 1 73 ? 15.044 14.703 12.507 0.50 5.38 91 TRP A C 1
ATOM 740 O O A TRP A 1 73 ? 14.243 13.800 12.094 0.50 6.31 91 TRP A O 1
ATOM 741 O O B TRP A 1 73 ? 14.196 13.931 12.068 0.50 5.68 91 TRP A O 1
ATOM 762 N N A ALA A 1 74 ? 16.135 14.996 11.808 0.50 5.71 92 ALA A N 1
ATOM 763 N N B ALA A 1 74 ? 16.126 15.083 11.823 0.50 5.15 92 ALA A N 1
ATOM 764 C CA A ALA A 1 74 ? 16.388 14.512 10.468 0.50 6.15 92 ALA A CA 1
ATOM 765 C CA B ALA A 1 74 ? 16.396 14.568 10.497 0.50 5.57 92 ALA A CA 1
ATOM 766 C C A ALA A 1 74 ? 17.867 14.698 10.171 0.50 6.39 92 ALA A C 1
ATOM 767 C C B ALA A 1 74 ? 17.893 14.611 10.231 0.50 5.98 92 ALA A C 1
ATOM 768 O O A ALA A 1 74 ? 18.478 15.679 10.598 0.50 6.61 92 ALA A O 1
ATOM 769 O O B ALA A 1 74 ? 18.630 15.418 10.795 0.50 6.47 92 ALA A O 1
ATOM 772 N N A GLU A 1 75 ? 18.419 13.768 9.392 0.50 7.65 93 GLU A N 1
ATOM 773 N N B GLU A 1 75 ? 18.317 13.750 9.312 0.50 7.23 93 GLU A N 1
ATOM 774 C CA A GLU A 1 75 ? 19.796 13.858 8.944 0.50 8.82 93 GLU A CA 1
ATOM 775 C CA B GLU A 1 75 ? 19.673 13.805 8.804 0.50 7.92 93 GLU A CA 1
ATOM 776 C C A GLU A 1 75 ? 19.839 14.431 7.526 0.50 8.52 93 GLU A C 1
ATOM 777 C C B GLU A 1 75 ? 19.675 14.583 7.493 0.50 7.41 93 GLU A C 1
ATOM 778 O O A GLU A 1 75 ? 19.163 13.936 6.626 0.50 9.21 93 GLU A O 1
ATOM 779 O O B GLU A 1 75 ? 18.803 14.391 6.645 0.50 7.58 93 GLU A O 1
ATOM 790 N N . ILE A 1 76 ? 20.655 15.481 7.354 1.00 7.66 94 ILE A N 1
ATOM 791 C CA . ILE A 1 76 ? 20.922 16.129 6.077 1.00 8.01 94 ILE A CA 1
ATOM 792 C C . ILE A 1 76 ? 22.187 15.477 5.536 1.00 8.75 94 ILE A C 1
ATOM 793 O O . ILE A 1 76 ? 23.264 15.640 6.113 1.00 9.37 94 ILE A O 1
ATOM 798 N N . PRO A 1 77 ? 22.105 14.687 4.444 1.00 8.25 95 PRO A N 1
ATOM 799 C CA . PRO A 1 77 ? 23.277 13.985 3.936 1.00 9.07 95 PRO A CA 1
ATOM 800 C C . PRO A 1 77 ? 24.222 14.922 3.198 1.00 7.66 95 PRO A C 1
ATOM 801 O O . PRO A 1 77 ? 23.805 15.935 2.645 1.00 7.40 95 PRO A O 1
ATOM 805 N N . TYR A 1 78 ? 25.493 14.532 3.131 1.00 8.63 96 TYR A N 1
ATOM 806 C CA . TYR A 1 78 ? 26.470 15.334 2.428 1.00 8.65 96 TYR A CA 1
ATOM 807 C C . TYR A 1 78 ? 26.043 15.605 0.984 1.00 8.33 96 TYR A C 1
ATOM 808 O O . TYR A 1 78 ? 26.256 16.697 0.473 1.00 8.45 96 TYR A O 1
ATOM 817 N N . SER A 1 79 ? 25.439 14.621 0.315 1.00 8.87 97 SER A N 1
ATOM 818 C CA . SER A 1 79 ? 25.034 14.831 -1.068 1.00 9.50 97 SER A CA 1
ATOM 819 C C . SER A 1 79 ? 24.087 16.028 -1.187 1.00 8.55 97 SER A C 1
ATOM 820 O O . SER A 1 79 ? 24.163 16.767 -2.159 1.00 9.66 97 SER A O 1
ATOM 823 N N . ASP A 1 80 ? 23.191 16.216 -0.208 1.00 7.66 98 ASP A N 1
ATOM 824 C CA . ASP A 1 80 ? 22.311 17.378 -0.218 1.00 7.18 98 ASP A CA 1
ATOM 825 C C . ASP A 1 80 ? 23.087 18.668 0.047 1.00 6.72 98 ASP A C 1
ATOM 826 O O . ASP A 1 80 ? 22.770 19.727 -0.501 1.00 7.23 98 ASP A O 1
ATOM 831 N N . ILE A 1 81 ? 24.083 18.592 0.931 1.00 7.11 99 ILE A N 1
ATOM 832 C CA . ILE A 1 81 ? 24.904 19.757 1.237 1.00 7.28 99 ILE A CA 1
ATOM 833 C C . ILE A 1 81 ? 25.617 20.229 -0.030 1.00 7.97 99 ILE A C 1
ATOM 834 O O . ILE A 1 81 ? 25.663 21.425 -0.307 1.00 8.59 99 ILE A O 1
ATOM 839 N N . GLU A 1 82 ? 26.153 19.285 -0.805 1.00 8.93 100 GLU A N 1
ATOM 840 C CA . GLU A 1 82 ? 26.829 19.627 -2.042 1.00 11.11 100 GLU A CA 1
ATOM 841 C C . GLU A 1 82 ? 25.875 20.172 -3.105 1.00 10.86 100 GLU A C 1
ATOM 842 O O . GLU A 1 82 ? 26.170 21.173 -3.747 1.00 14.07 100 GLU A O 1
ATOM 848 N N A LYS A 1 83 ? 24.728 19.502 -3.294 0.50 10.80 101 LYS A N 1
ATOM 849 N N B LYS A 1 83 ? 24.737 19.500 -3.277 0.50 10.72 101 LYS A N 1
ATOM 850 C CA A LYS A 1 83 ? 23.828 19.819 -4.397 0.50 11.98 101 LYS A CA 1
ATOM 851 C CA B LYS A 1 83 ? 23.839 19.817 -4.371 0.50 12.07 101 LYS A CA 1
ATOM 852 C C A LYS A 1 83 ? 22.898 20.996 -4.128 0.50 10.48 101 LYS A C 1
ATOM 853 C C B LYS A 1 83 ? 23.028 21.077 -4.081 0.50 10.82 101 LYS A C 1
ATOM 854 O O A LYS A 1 83 ? 22.556 21.722 -5.061 0.50 12.05 101 LYS A O 1
ATOM 855 O O B LYS A 1 83 ? 22.986 21.987 -4.907 0.50 12.95 101 LYS A O 1
ATOM 866 N N . TYR A 1 84 ? 22.437 21.131 -2.883 1.00 8.14 102 TYR A N 1
ATOM 867 C CA . TYR A 1 84 ? 21.462 22.161 -2.537 1.00 8.38 102 TYR A CA 1
ATOM 868 C C . TYR A 1 84 ? 21.972 23.234 -1.581 1.00 8.21 102 TYR A C 1
ATOM 869 O O . TYR A 1 84 ? 21.396 24.31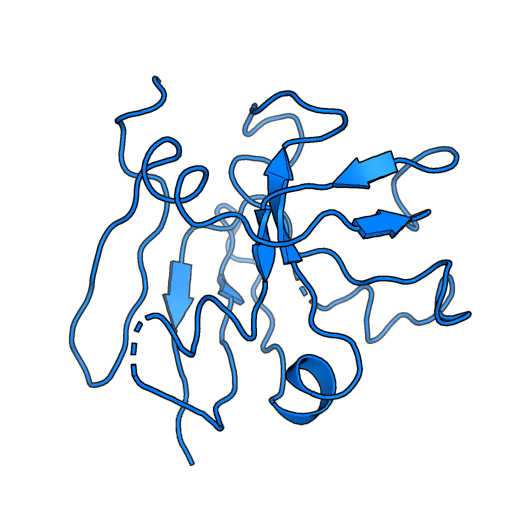4 -1.538 1.00 10.64 102 TYR A O 1
ATOM 878 N N . ASN A 1 85 ? 22.997 22.913 -0.787 1.00 7.11 103 ASN A N 1
ATOM 879 C CA . ASN A 1 85 ? 23.535 23.798 0.235 1.00 6.65 103 ASN A CA 1
ATOM 880 C C . ASN A 1 85 ? 22.410 24.474 1.018 1.00 6.14 103 ASN A C 1
ATOM 881 O O . ASN A 1 85 ? 22.251 25.699 0.999 1.00 6.71 103 ASN A O 1
ATOM 886 N N A PRO A 1 86 ? 21.613 23.698 1.776 0.50 5.61 104 PRO A N 1
ATOM 887 N N B PRO A 1 86 ? 21.624 23.681 1.773 0.50 5.84 104 PRO A N 1
ATOM 888 C CA A PRO A 1 86 ? 20.509 24.281 2.525 0.50 5.29 104 PRO A CA 1
ATOM 889 C CA B PRO A 1 86 ? 20.563 24.238 2.598 0.50 5.60 104 PRO A CA 1
ATOM 890 C C A PRO A 1 86 ? 21.053 25.209 3.608 0.50 4.73 104 PRO A C 1
ATOM 891 C C B PRO A 1 86 ? 21.114 25.289 3.555 0.50 4.67 104 PRO A C 1
ATOM 892 O O A PRO A 1 86 ? 22.160 25.016 4.109 0.50 5.05 104 PRO A O 1
ATOM 893 O O B PRO A 1 86 ? 22.294 25.278 3.906 0.50 5.03 104 PRO A O 1
ATOM 900 N N . VAL A 1 87 ? 20.238 26.202 3.966 1.00 4.71 105 VAL A N 1
ATOM 901 C CA . VAL A 1 87 ? 20.606 27.215 4.944 1.00 4.59 105 VAL A CA 1
ATOM 902 C C . VAL A 1 87 ? 19.958 26.910 6.290 1.00 4.35 105 VAL A C 1
ATOM 903 O O . VAL A 1 87 ? 18.800 26.512 6.364 1.00 4.76 105 VAL A O 1
ATOM 907 N N . PHE A 1 88 ? 20.741 27.106 7.350 1.00 4.27 106 PHE A N 1
ATOM 908 C CA . PHE A 1 88 ? 20.211 27.137 8.706 1.00 4.20 106 PHE A CA 1
ATOM 909 C C . PHE A 1 88 ? 19.780 28.577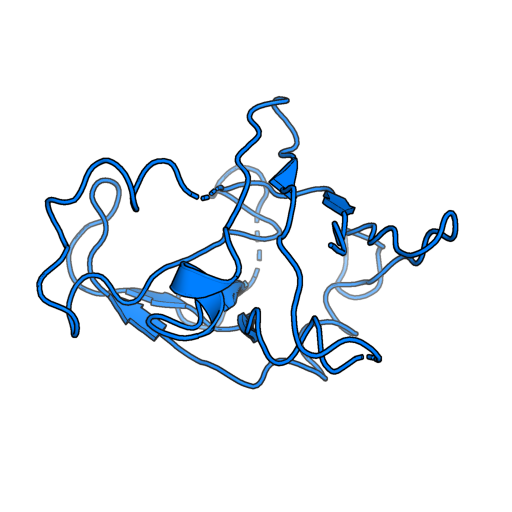 8.950 1.00 4.08 106 PHE A C 1
ATOM 910 O O . PHE A 1 88 ? 20.581 29.436 9.323 1.00 4.90 106 PHE A O 1
ATOM 918 N N . ALA A 1 89 ? 18.522 28.840 8.622 1.00 4.18 107 ALA A N 1
ATOM 919 C CA . ALA A 1 89 ? 17.996 30.192 8.645 1.00 4.47 107 ALA A CA 1
ATOM 920 C C . ALA A 1 89 ? 17.778 30.673 10.071 1.00 4.33 107 ALA A C 1
ATOM 921 O O . ALA A 1 89 ? 17.207 29.953 10.889 1.00 4.95 107 ALA A O 1
ATOM 923 N N . ILE A 1 90 ? 18.190 31.926 10.329 1.00 4.72 108 ILE A N 1
ATOM 924 C CA . ILE A 1 90 ? 17.920 32.610 11.587 1.00 5.34 108 ILE A CA 1
ATOM 925 C C . ILE A 1 90 ? 17.047 33.845 11.362 1.00 5.61 108 ILE A C 1
ATOM 926 O O . ILE A 1 90 ? 16.637 34.476 12.330 1.00 6.69 108 ILE A O 1
ATOM 931 N N . GLN A 1 91 ? 16.786 34.201 10.103 1.00 5.61 109 GLN A N 1
ATOM 932 C CA . GLN A 1 91 ? 15.874 35.285 9.783 1.00 6.18 109 GLN A CA 1
ATOM 933 C C . GLN A 1 91 ? 14.855 34.813 8.758 1.00 6.15 109 GLN A C 1
ATOM 934 O O . GLN A 1 91 ? 15.167 34.031 7.859 1.00 6.55 109 GLN A O 1
ATOM 940 N N . ASN A 1 92 ? 13.646 35.353 8.922 1.00 7.03 110 ASN A N 1
ATOM 941 C CA . ASN A 1 92 ? 12.530 35.184 8.013 1.00 8.18 110 ASN A CA 1
ATOM 942 C C . ASN A 1 92 ? 12.144 36.600 7.598 1.00 9.20 110 ASN A C 1
ATOM 943 O O . ASN A 1 92 ? 11.735 37.379 8.452 1.00 10.77 110 ASN A O 1
ATOM 948 N N . ASN A 1 93 ? 12.361 36.935 6.320 1.00 9.92 111 ASN A N 1
ATOM 949 C CA . ASN A 1 93 ? 12.129 38.272 5.794 1.00 11.73 111 ASN A CA 1
ATOM 950 C C . ASN A 1 93 ? 12.848 39.314 6.657 1.00 11.48 111 ASN A C 1
ATOM 951 O O . ASN A 1 93 ? 12.315 40.385 6.940 1.00 13.10 111 ASN A O 1
ATOM 956 N N . GLY A 1 94 ? 14.080 38.975 7.052 1.00 10.85 112 GLY A N 1
ATOM 957 C CA . GLY A 1 94 ? 14.983 39.917 7.693 1.00 11.30 112 GLY A CA 1
ATOM 958 C C . GLY A 1 94 ? 14.838 40.045 9.203 1.00 12.14 112 GLY A C 1
ATOM 959 O O . GLY A 1 94 ? 15.566 40.826 9.806 1.00 15.26 112 GLY A O 1
ATOM 960 N N . LYS A 1 95 ? 13.916 39.297 9.811 1.00 12.31 113 LYS A N 1
ATOM 961 C CA . LYS A 1 95 ? 13.764 39.424 11.245 1.00 12.74 113 LYS A CA 1
ATOM 962 C C . LYS A 1 95 ? 13.924 38.079 11.924 1.00 10.19 113 LYS A C 1
ATOM 963 O O . LYS A 1 95 ? 13.688 37.027 11.328 1.00 9.97 113 LYS A O 1
ATOM 969 N N A PRO A 1 96 ? 14.366 38.064 13.196 0.50 10.01 114 PRO A N 1
ATOM 970 N N B PRO A 1 96 ? 14.331 38.074 13.211 0.50 10.17 114 PRO A N 1
ATOM 971 C CA A PRO A 1 96 ? 14.504 36.813 13.927 0.50 9.69 114 PRO A CA 1
ATOM 972 C CA B PRO A 1 96 ? 14.501 36.830 13.954 0.50 9.88 114 PRO A CA 1
ATOM 973 C C A PRO A 1 96 ? 13.165 36.088 13.969 0.50 9.50 114 PRO A C 1
ATOM 974 C C B PRO A 1 96 ? 13.162 36.116 14.112 0.50 10.28 114 PRO A C 1
ATOM 975 O O A PRO A 1 96 ? 12.117 36.691 13.752 0.50 10.88 114 PRO A O 1
ATOM 976 O O B PRO A 1 96 ? 12.113 36.754 14.122 0.50 10.61 114 PRO A O 1
ATOM 991 N N . GLN A 1 98 ? 10.600 33.880 16.316 1.00 12.87 116 GLN A N 1
ATOM 992 C CA . GLN A 1 98 ? 10.185 33.473 17.643 1.00 13.53 116 GLN A CA 1
ATOM 993 C C . GLN A 1 98 ? 10.002 31.956 17.634 1.00 11.65 116 GLN A C 1
ATOM 994 O O . GLN A 1 98 ? 9.695 31.383 16.593 1.00 12.01 116 GLN A O 1
ATOM 1000 N N . ILE A 1 99 ? 10.182 31.304 18.787 1.00 12.21 117 ILE A N 1
ATOM 1001 C CA . ILE A 1 99 ? 9.924 29.875 18.848 1.00 12.84 117 ILE A CA 1
ATOM 1002 C C . ILE A 1 99 ? 8.524 29.573 18.298 1.00 13.79 117 ILE A C 1
ATOM 1003 O O . ILE A 1 99 ? 8.352 28.590 17.587 1.00 14.47 117 ILE A O 1
ATOM 1008 N N . ARG A 1 100 ? 7.529 30.425 18.583 1.00 16.27 118 ARG A N 1
ATOM 1009 C CA . ARG A 1 100 ? 6.172 30.139 18.129 1.00 18.18 118 ARG A CA 1
ATOM 1010 C C . ARG A 1 100 ? 6.038 30.285 16.610 1.00 18.17 118 ARG A C 1
ATOM 1011 O O . ARG A 1 100 ? 5.026 29.869 16.044 1.00 20.60 118 ARG A O 1
ATOM 1019 N N . ASP A 1 101 ? 7.050 30.885 15.966 1.00 16.11 119 ASP A N 1
ATOM 1020 C CA . ASP A 1 101 ? 7.055 31.064 14.522 1.00 15.01 119 ASP A CA 1
ATOM 1021 C C . ASP A 1 101 ? 8.209 30.284 13.873 1.00 12.52 119 ASP A C 1
ATOM 1022 O O . ASP A 1 101 ? 8.896 30.820 13.005 1.00 13.09 119 ASP A O 1
ATOM 1027 N N A ARG A 1 102 ? 8.410 29.039 14.337 0.50 10.25 120 ARG A N 1
ATOM 1028 N N B ARG A 1 102 ? 8.427 29.041 14.331 0.50 10.26 120 ARG A N 1
ATOM 1029 C CA A ARG A 1 102 ? 9.367 28.070 13.808 0.50 9.16 120 ARG A CA 1
ATOM 1030 C CA B ARG A 1 102 ? 9.377 28.104 13.741 0.50 9.02 120 ARG A CA 1
ATOM 1031 C C A ARG A 1 102 ? 10.822 28.395 14.125 0.50 7.14 120 ARG A C 1
ATOM 1032 C C B ARG A 1 102 ? 10.827 28.398 14.115 0.50 7.16 120 ARG A C 1
ATOM 1033 O O A ARG A 1 102 ? 11.717 27.722 13.619 0.50 6.64 120 ARG A O 1
ATOM 1034 O O B ARG A 1 102 ? 11.726 27.712 13.633 0.50 6.72 120 ARG A O 1
ATOM 1049 N N . GLY A 1 103 ? 11.046 29.351 15.025 1.00 7.47 121 GLY A N 1
ATOM 1050 C CA . GLY A 1 103 ? 12.392 29.727 15.400 1.00 6.83 121 GLY A CA 1
ATOM 1051 C C . GLY A 1 103 ? 12.959 28.858 16.517 1.00 6.31 121 GLY A C 1
ATOM 1052 O O . GLY A 1 103 ? 12.283 28.007 17.097 1.00 7.22 121 GLY A O 1
ATOM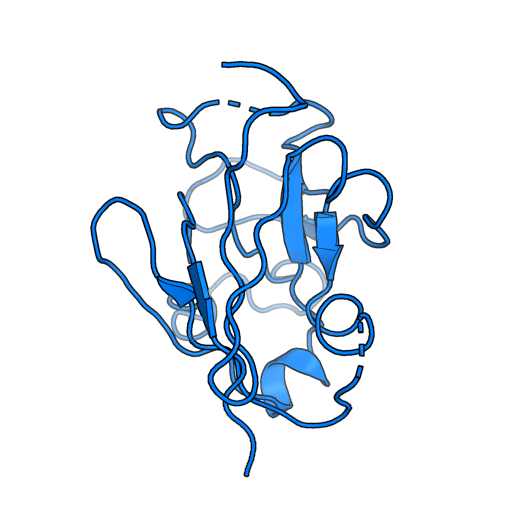 1053 N N . PRO A 1 104 ? 14.216 29.110 16.905 1.00 6.27 122 PRO A N 1
ATOM 1054 C CA . PRO A 1 104 ? 14.996 30.232 16.384 1.00 6.30 122 PRO A CA 1
ATOM 1055 C C . PRO A 1 104 ? 15.771 29.984 15.094 1.00 5.48 122 PRO A C 1
ATOM 1056 O O . PRO A 1 104 ? 16.289 30.919 14.501 1.00 6.22 122 PRO A O 1
ATOM 1060 N N . ILE A 1 105 ? 15.842 28.723 14.676 1.00 4.92 123 ILE A N 1
ATOM 1061 C CA . ILE A 1 105 ? 16.611 28.293 13.517 1.00 4.61 123 ILE A CA 1
ATOM 1062 C C . ILE A 1 105 ? 15.759 27.290 12.745 1.00 4.20 123 ILE A C 1
ATOM 1063 O O . ILE A 1 105 ? 15.147 26.413 13.347 1.00 4.62 123 ILE A O 1
ATOM 1068 N N . TRP A 1 106 ? 15.747 27.411 11.413 1.00 4.17 124 TRP A N 1
ATOM 1069 C CA . TRP A 1 106 ? 14.956 26.533 10.556 1.00 4.31 124 TRP A CA 1
ATOM 1070 C C . TRP A 1 106 ? 15.802 26.175 9.341 1.00 3.94 124 TRP A C 1
ATOM 1071 O O . TRP A 1 106 ? 16.269 27.076 8.649 1.00 4.42 124 TRP A O 1
ATOM 1082 N N . SER A 1 107 ? 16.030 24.877 9.081 1.00 3.86 125 SER A N 1
ATOM 1083 C CA . SER A 1 107 ? 16.751 24.484 7.879 1.00 4.32 125 SER A CA 1
ATOM 1084 C C . SER A 1 107 ? 15.824 24.599 6.664 1.00 4.05 125 SER A C 1
ATOM 1085 O O . SER A 1 107 ? 14.699 24.107 6.664 1.00 4.66 125 SER A O 1
ATOM 1088 N N . ILE A 1 108 ? 16.349 25.260 5.627 1.00 4.24 126 ILE A N 1
ATOM 1089 C CA . ILE A 1 108 ? 15.591 25.612 4.436 1.00 4.43 126 ILE A CA 1
ATOM 1090 C C . ILE A 1 108 ? 16.376 25.196 3.199 1.00 4.21 126 ILE A C 1
ATOM 1091 O O . ILE A 1 108 ? 17.550 25.517 3.059 1.00 4.84 126 ILE A O 1
ATOM 1096 N N . TYR A 1 109 ? 15.712 24.466 2.296 1.00 4.55 127 TYR A N 1
ATOM 1097 C CA . TYR A 1 109 ? 16.266 24.108 1.008 1.00 4.82 127 TYR A CA 1
ATOM 1098 C C . TYR A 1 109 ? 15.757 25.080 -0.054 1.00 5.00 127 TYR A C 1
ATOM 1099 O O . TYR A 1 109 ? 14.671 25.656 0.081 1.00 5.06 127 TYR A O 1
ATOM 1108 N N . PRO A 1 110 ? 16.518 25.249 -1.156 1.00 5.63 128 PRO A N 1
ATOM 1109 C CA . PRO A 1 110 ? 16.113 26.112 -2.271 1.00 6.09 128 PRO A CA 1
ATOM 1110 C C . PRO A 1 110 ? 15.095 25.395 -3.156 1.00 6.23 128 PRO A C 1
ATOM 1111 O O . PRO A 1 110 ? 15.364 25.061 -4.309 1.00 7.25 128 PRO A O 1
ATOM 1115 N N . LEU A 1 111 ? 13.896 25.157 -2.619 1.00 5.97 129 LEU A N 1
ATOM 1116 C CA . LEU A 1 111 ? 12.905 24.360 -3.329 1.00 6.49 129 LEU A CA 1
ATOM 1117 C C . LEU A 1 111 ? 12.496 25.031 -4.638 1.00 7.28 129 LEU A C 1
ATOM 1118 O O . LEU A 1 111 ? 12.421 24.363 -5.668 1.00 8.12 129 LEU A O 1
ATOM 1123 N N . SER A 1 112 ? 12.219 26.339 -4.611 1.00 7.46 130 SER A N 1
ATOM 1124 C CA . SER A 1 112 ? 11.713 26.999 -5.806 1.00 8.90 130 SER A CA 1
ATOM 1125 C C . SER A 1 112 ? 12.732 26.975 -6.946 1.00 9.49 130 SER A C 1
ATOM 1126 O O . SER A 1 112 ? 12.405 26.601 -8.078 1.00 11.27 130 SER A O 1
ATOM 1129 N N . SER A 1 113 ? 13.972 27.381 -6.661 1.00 9.24 131 SER A N 1
ATOM 1130 C CA . SER A 1 113 ? 14.963 27.514 -7.722 1.00 10.60 131 SER A CA 1
ATOM 1131 C C . SER A 1 113 ? 15.446 26.157 -8.237 1.00 11.08 131 SER A C 1
ATOM 1132 O O . SER A 1 113 ? 16.023 26.098 -9.320 1.00 12.50 131 SER A O 1
ATOM 1135 N N A SER A 1 114 ? 15.207 25.083 -7.467 0.50 10.64 132 SER A N 1
ATOM 1136 N N B SER A 1 114 ? 15.202 25.091 -7.457 0.50 10.82 132 SER A N 1
ATOM 1137 C CA A SER A 1 114 ? 15.641 23.746 -7.858 0.50 11.14 132 SER A CA 1
ATOM 1138 C CA B SER A 1 114 ? 15.619 23.736 -7.802 0.50 11.43 132 SER A CA 1
ATOM 1139 C C A SER A 1 114 ? 14.483 22.907 -8.403 0.50 11.34 132 SER A C 1
ATOM 1140 C C B SER A 1 114 ? 14.493 22.932 -8.451 0.50 11.62 132 SER A C 1
ATOM 1141 O O A SER A 1 114 ? 14.691 21.751 -8.767 0.50 12.73 132 SER A O 1
ATOM 1142 O O B SER A 1 114 ? 14.733 21.830 -8.940 0.50 13.26 132 SER A O 1
ATOM 1147 N N . GLY A 1 115 ? 13.269 23.471 -8.441 1.00 11.88 133 GLY A N 1
ATOM 1148 C CA . GLY A 1 115 ? 12.107 22.748 -8.943 1.00 12.83 133 GLY A CA 1
ATOM 1149 C C . GLY A 1 115 ? 11.683 21.596 -8.025 1.00 11.94 133 GLY A C 1
ATOM 1150 O O . GLY A 1 115 ? 11.094 20.623 -8.487 1.00 14.65 133 GLY A O 1
ATOM 1151 N N . GLU A 1 116 ? 11.923 21.745 -6.712 1.00 10.38 134 GLU A N 1
ATOM 1152 C CA . GLU A 1 116 ? 11.680 20.677 -5.746 1.00 10.18 134 GLU A CA 1
ATOM 1153 C C . GLU A 1 116 ? 10.567 21.023 -4.753 1.00 9.58 134 GLU A C 1
ATOM 1154 O O . GLU A 1 116 ? 10.517 20.432 -3.673 1.00 9.08 134 GLU A O 1
ATOM 1160 N N . LEU A 1 117 ? 9.634 21.917 -5.106 1.00 10.48 135 LEU A N 1
ATOM 1161 C CA . LEU A 1 117 ? 8.611 22.311 -4.142 1.00 10.59 135 LEU A CA 1
ATOM 1162 C C . LEU A 1 117 ? 7.773 21.123 -3.670 1.00 11.04 135 LEU A C 1
ATOM 1163 O O . LEU A 1 117 ? 7.311 21.149 -2.535 1.00 11.59 135 LEU A O 1
ATOM 1168 N N . ASP A 1 118 ? 7.595 20.085 -4.500 1.00 11.36 136 ASP A N 1
ATOM 1169 C CA . ASP A 1 118 ? 6.770 18.956 -4.079 1.00 12.49 136 ASP A CA 1
ATOM 1170 C C . ASP A 1 118 ? 7.592 17.771 -3.552 1.00 11.38 136 ASP A C 1
ATOM 1171 O O . ASP A 1 118 ? 7.026 16.710 -3.307 1.00 14.15 136 ASP A O 1
ATOM 1176 N N . ASN A 1 119 ? 8.895 17.955 -3.306 1.00 9.88 137 ASN A N 1
ATOM 1177 C CA . ASN A 1 119 ? 9.761 16.853 -2.900 1.00 9.99 137 ASN A CA 1
ATOM 1178 C C . ASN A 1 119 ? 9.654 16.601 -1.392 1.00 9.17 137 ASN A C 1
ATOM 1179 O O . ASN A 1 119 ? 10.256 17.309 -0.585 1.00 8.49 137 ASN A O 1
ATOM 1184 N N . GLU A 1 120 ? 8.928 15.545 -1.012 1.00 9.61 138 GLU A N 1
ATOM 1185 C CA . GLU A 1 120 ? 8.676 15.244 0.392 1.00 9.71 138 GLU A CA 1
ATOM 1186 C C . GLU A 1 120 ? 9.950 14.861 1.149 1.00 8.58 138 GLU A C 1
ATOM 1187 O O . GLU A 1 120 ? 10.007 15.030 2.366 1.00 8.69 138 GLU A O 1
ATOM 1193 N N . ILE A 1 121 ? 10.949 14.301 0.462 1.00 8.81 139 ILE A N 1
ATOM 1194 C CA . ILE A 1 121 ? 12.208 13.969 1.113 1.00 8.99 139 ILE A CA 1
ATOM 1195 C C . ILE A 1 121 ? 12.889 15.253 1.593 1.00 7.77 139 ILE A C 1
ATOM 1196 O O . ILE A 1 121 ? 13.358 15.331 2.730 1.00 8.28 139 ILE A O 1
ATOM 1201 N N . LEU A 1 122 ? 12.945 16.271 0.731 1.00 7.09 140 LEU A N 1
ATOM 1202 C CA . LEU A 1 122 ? 13.561 17.521 1.153 1.00 6.61 140 LEU A CA 1
ATOM 1203 C C . LEU A 1 122 ? 12.707 18.186 2.227 1.00 5.79 140 LEU A C 1
ATOM 1204 O O . LEU A 1 122 ? 13.248 18.762 3.164 1.00 6.15 140 LEU A O 1
ATOM 1209 N N . HIS A 1 123 ? 11.378 18.112 2.117 1.00 6.07 141 HIS A N 1
ATOM 1210 C CA . HIS A 1 123 ? 10.561 18.700 3.168 1.00 6.26 141 HIS A CA 1
ATOM 1211 C C . HIS A 1 123 ? 10.936 18.127 4.532 1.00 5.71 141 HIS A C 1
ATOM 1212 O O . HIS A 1 123 ? 10.981 18.856 5.514 1.00 5.97 141 HIS A O 1
ATOM 1219 N N A SER A 1 124 ? 11.202 16.812 4.573 0.65 5.67 142 SER A N 1
ATOM 1220 N N B SER A 1 124 ? 11.161 16.814 4.603 0.35 5.81 142 SER A N 1
ATOM 1221 C CA A SER A 1 124 ? 11.473 16.113 5.824 0.65 5.96 142 SER A CA 1
ATOM 1222 C CA B SER A 1 124 ? 11.450 16.176 5.879 0.35 6.03 142 SER A CA 1
ATOM 1223 C C A SER A 1 124 ? 12.787 16.557 6.469 0.65 5.52 142 SER A C 1
ATOM 1224 C C B SER A 1 124 ? 12.735 16.705 6.517 0.35 5.50 142 SER A C 1
ATOM 1225 O O A SER A 1 124 ? 13.020 16.253 7.639 0.65 5.75 142 SER A O 1
ATOM 1226 O O B SER A 1 124 ? 12.892 16.641 7.735 0.35 5.27 142 SER A O 1
ATOM 1231 N N . ARG A 1 125 ? 13.637 17.244 5.690 1.00 5.08 143 ARG A N 1
ATOM 1232 C CA . ARG A 1 125 ? 14.938 17.732 6.132 1.00 5.31 143 ARG A CA 1
ATOM 1233 C C . ARG A 1 125 ? 14.930 19.237 6.415 1.00 4.90 143 ARG A C 1
ATOM 1234 O O . ARG A 1 125 ? 15.976 19.807 6.729 1.00 5.77 143 ARG A O 1
ATOM 1250 N N . VAL A 1 127 ? 13.901 21.273 9.004 1.00 5.18 145 VAL A N 1
ATOM 1251 C CA . VAL A 1 127 ? 13.584 21.144 10.409 1.00 4.69 145 VAL A CA 1
ATOM 1252 C C . VAL A 1 127 ? 13.444 22.529 11.017 1.00 4.38 145 VAL A C 1
ATOM 1253 O O . VAL A 1 127 ? 14.394 23.313 10.979 1.00 4.75 145 VAL A O 1
ATOM 1257 N N . TRP A 1 128 ? 12.275 22.827 11.583 1.00 4.72 146 TRP A N 1
ATOM 1258 C CA . TRP A 1 128 ? 12.096 24.083 12.296 1.00 4.82 146 TRP A CA 1
ATOM 1259 C C . TRP A 1 128 ? 12.404 23.891 13.781 1.00 4.63 146 TRP A C 1
ATOM 1260 O O . TRP A 1 128 ? 12.528 22.771 14.276 1.00 5.43 146 TRP A O 1
ATOM 1271 N N A GLN A 1 129 ? 12.568 25.025 14.470 0.50 4.64 147 GLN A N 1
ATOM 1272 N N B GLN A 1 129 ? 12.535 25.004 14.505 0.50 4.64 147 GLN A N 1
ATOM 1273 C CA A GLN A 1 129 ? 12.855 25.058 15.900 0.50 5.28 147 GLN A CA 1
ATOM 1274 C CA B GLN A 1 129 ? 12.820 24.964 15.938 0.50 5.11 147 GLN A CA 1
ATOM 1275 C C A GLN A 1 129 ? 14.080 24.203 16.230 0.50 4.67 147 GLN A C 1
ATOM 1276 C C B GLN A 1 129 ? 14.088 24.160 16.233 0.50 4.67 147 GLN A C 1
ATOM 1277 O O A GLN A 1 129 ? 14.094 23.477 17.218 0.50 5.33 147 GLN A O 1
ATOM 1278 O O B GLN A 1 129 ? 14.146 23.423 17.212 0.50 5.18 147 GLN A O 1
ATOM 1289 N N . ILE A 1 130 ? 15.139 24.347 15.437 1.00 4.58 148 ILE A N 1
ATOM 1290 C CA . ILE A 1 130 ? 16.355 23.588 15.665 1.00 4.85 148 ILE A CA 1
ATOM 1291 C C . ILE A 1 130 ? 16.997 23.970 16.993 1.00 5.69 148 ILE A C 1
ATOM 1292 O O . ILE A 1 130 ? 17.049 25.150 17.361 1.00 7.02 148 ILE A O 1
ATOM 1297 N N A SER A 1 131 ? 17.531 22.956 17.685 0.50 5.96 149 SER A N 1
ATOM 1298 N N B SER A 1 131 ? 17.451 22.916 17.692 0.50 5.82 149 SER A N 1
ATOM 1299 C CA A SER A 1 131 ? 18.257 23.166 18.927 0.50 6.43 149 SER A CA 1
ATOM 1300 C CA B SER A 1 131 ? 18.149 23.002 18.964 0.50 6.69 149 SER A CA 1
ATOM 1301 C C A SER A 1 131 ? 19.671 22.580 18.878 0.50 6.22 149 SER A C 1
ATOM 1302 C C B SER A 1 131 ? 19.620 22.591 18.844 0.50 6.28 149 SER A C 1
ATOM 1303 O O A SER A 1 131 ? 20.556 23.064 19.584 0.50 6.79 149 SER A O 1
ATOM 1304 O O B SER A 1 131 ? 20.491 23.223 19.439 0.50 7.23 149 SER A O 1
ATOM 1309 N N . SER A 1 132 ? 19.898 21.524 18.086 1.00 6.21 150 SER A N 1
ATOM 1310 C CA . SER A 1 132 ? 21.247 20.989 18.013 1.00 6.98 150 SER A CA 1
ATOM 1311 C C . SER A 1 132 ? 21.533 20.410 16.637 1.00 6.50 150 SER A C 1
ATOM 1312 O O . SER A 1 132 ? 20.638 19.941 15.933 1.00 6.84 150 SER A O 1
ATOM 1315 N N . ILE A 1 133 ? 22.821 20.451 16.288 1.00 6.98 151 ILE A N 1
ATOM 1316 C CA . ILE A 1 133 ? 23.331 19.897 15.046 1.00 7.73 151 ILE A CA 1
ATOM 1317 C C . ILE A 1 133 ? 24.564 19.075 15.392 1.00 9.09 151 ILE A C 1
ATOM 1318 O O . ILE A 1 133 ? 25.460 19.555 16.070 1.00 11.47 151 ILE A O 1
ATOM 1323 N N . GLU A 1 134 ? 24.604 17.837 14.911 1.00 9.15 152 GLU A N 1
ATOM 1324 C CA . GLU A 1 134 ? 25.760 16.992 15.114 1.00 10.18 152 GLU A CA 1
ATOM 1325 C C . GLU A 1 134 ? 26.383 16.678 13.763 1.00 9.58 152 GLU A C 1
ATOM 1326 O O . GLU A 1 134 ? 25.692 16.280 12.827 1.00 9.59 152 GLU A O 1
ATOM 1332 N N A ILE A 1 135 ? 27.697 16.866 13.678 0.50 9.94 153 ILE A N 1
ATOM 1333 N N B ILE A 1 135 ? 27.702 16.888 13.683 0.50 9.79 153 ILE A N 1
ATOM 1334 C CA A ILE A 1 135 ? 28.426 16.571 12.460 0.50 10.41 153 ILE A CA 1
ATOM 1335 C CA B ILE A 1 135 ? 28.489 16.560 12.507 0.50 10.48 153 ILE A CA 1
ATOM 1336 C C A ILE A 1 135 ? 28.841 15.102 12.499 0.50 10.99 153 ILE A C 1
ATOM 1337 C C B ILE A 1 135 ? 28.789 15.065 12.546 0.50 10.89 153 ILE A C 1
ATOM 1338 O O A ILE A 1 135 ? 29.534 14.674 13.421 0.50 11.84 153 ILE A O 1
ATOM 1339 O O B ILE A 1 135 ? 29.371 14.581 13.515 0.50 11.76 153 ILE A O 1
ATOM 1348 N N . ILE A 1 136 ? 28.378 14.344 11.493 1.00 10.92 154 ILE A N 1
ATOM 1349 C CA . ILE A 1 136 ? 28.606 12.908 11.373 1.00 12.69 154 ILE A CA 1
ATOM 1350 C C . ILE A 1 136 ? 29.630 12.686 10.262 1.00 13.32 154 ILE A C 1
ATOM 1351 O O . ILE A 1 136 ? 29.321 12.843 9.086 1.00 13.41 154 ILE A O 1
ATOM 1356 N N . THR A 1 137 ? 30.850 12.297 10.628 1.00 17.32 155 THR A N 1
ATOM 1357 C CA . THR A 1 137 ? 31.888 12.126 9.624 1.00 20.98 155 THR A CA 1
ATOM 1358 C C . THR A 1 137 ? 31.963 10.663 9.203 1.00 26.75 155 THR A C 1
ATOM 1359 O O . THR A 1 137 ? 31.627 9.779 9.986 1.00 31.93 155 THR A O 1
ATOM 1363 N N . PRO A 1 138 ? 32.393 10.375 7.952 1.00 33.04 156 PRO A N 1
ATOM 1364 C CA . PRO A 1 138 ? 32.507 8.999 7.465 1.00 37.82 156 PRO A CA 1
ATOM 1365 C C . PRO A 1 138 ? 33.341 8.099 8.390 1.00 45.33 156 PRO A C 1
ATOM 1366 O O . PRO A 1 138 ? 34.401 8.547 8.792 1.00 47.57 156 PRO A O 1
#

Solvent-accessible surface area: 7168 Å² total

Secondary structure (DSSP, 8-state):
--TTSEEEEEEETTEEEEEEHHHHHHT--EEEEE--TTSSS-EEEEEEEHHHHHH---SS-EEEEEETTS-EEEE-HHHHHHH--EEEEEETTB--GGGT-S-EEE--HHHHT-TT-HHHHT---SEEEEEEE--